Protein AF-A0A966YHD0-F1 (afdb_monomer_lite)

Secondary structure (DSSP, 8-state):
-PPPHHHHHHHHHHHHHHTT-S-EEEEEEHHHHHH-S-PPSPPBTTEEEEEE-GGGS-HHHHHHHHTTSSEEE--TTT-TTHHHHHHHHHHHH-SS---S-GGG-----HHHHHHHHHHHHHHHHHHHHHHHT------------

Radius of gyration: 28.44 Å; chains: 1; bounding box: 46×46×102 Å

Structure (mmCIF, N/CA/C/O backbone):
data_AF-A0A966YHD0-F1
#
_entry.id   AF-A0A966YHD0-F1
#
loop_
_atom_site.group_PDB
_atom_site.id
_atom_site.type_symbol
_atom_site.label_atom_id
_atom_site.label_alt_id
_atom_site.label_comp_id
_atom_site.label_asym_id
_atom_site.label_entity_id
_atom_site.label_seq_id
_atom_site.pdbx_PDB_ins_code
_atom_site.Cartn_x
_atom_site.Cartn_y
_atom_site.Cartn_z
_atom_site.occupancy
_atom_site.B_iso_or_equiv
_atom_site.auth_seq_id
_atom_site.auth_comp_id
_atom_site.auth_asym_id
_atom_site.auth_atom_id
_atom_site.pdbx_PDB_model_num
ATOM 1 N N . MET A 1 1 ? 3.576 24.692 -15.630 1.00 63.56 1 MET A N 1
ATOM 2 C CA . MET A 1 1 ? 2.118 24.599 -15.847 1.00 63.56 1 MET A CA 1
ATOM 3 C C . MET A 1 1 ? 1.491 24.384 -14.477 1.00 63.56 1 MET A C 1
ATOM 5 O O . MET A 1 1 ? 1.912 23.460 -13.797 1.00 63.56 1 MET A O 1
ATOM 9 N N . LEU A 1 2 ? 0.642 25.298 -13.998 1.00 65.62 2 LEU A N 1
ATOM 10 C CA . LEU A 1 2 ? 0.005 25.146 -12.682 1.00 65.62 2 LEU A CA 1
ATOM 11 C C . LEU A 1 2 ? -1.140 24.127 -12.794 1.00 65.62 2 LEU A C 1
ATOM 13 O O . LEU A 1 2 ? -1.842 24.158 -13.807 1.00 65.62 2 LEU A O 1
ATOM 17 N N . PRO A 1 3 ? -1.325 23.238 -11.801 1.00 71.69 3 PRO A N 1
ATOM 18 C CA . PRO A 1 3 ? -2.384 22.241 -11.843 1.00 71.69 3 PRO A CA 1
ATOM 19 C C . PRO A 1 3 ? -3.757 22.913 -11.882 1.00 71.69 3 PRO A C 1
ATOM 21 O O . PRO A 1 3 ? -3.996 23.932 -11.225 1.00 71.69 3 PRO A O 1
ATOM 24 N N . THR A 1 4 ? -4.663 22.329 -12.656 1.00 89.38 4 THR A N 1
ATOM 25 C CA . THR A 1 4 ? -6.057 22.772 -12.751 1.00 89.38 4 THR 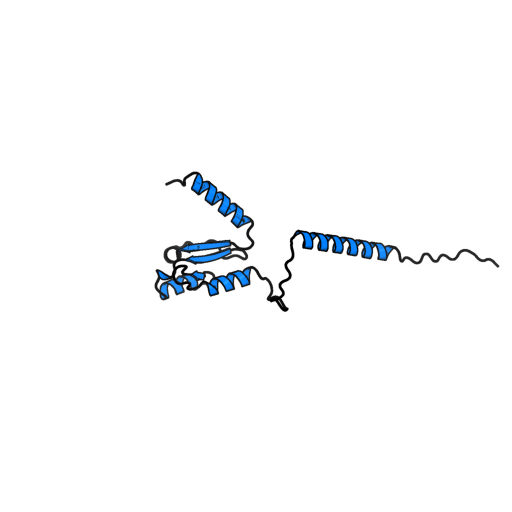A CA 1
ATOM 26 C C . THR A 1 4 ? -6.762 22.649 -11.394 1.00 89.38 4 THR A C 1
ATOM 28 O O . THR A 1 4 ? -6.341 21.902 -10.507 1.00 89.38 4 THR A O 1
ATOM 31 N N . GLY A 1 5 ? -7.885 23.355 -11.214 1.00 84.25 5 GLY A N 1
ATOM 32 C CA . GLY A 1 5 ? -8.653 23.293 -9.961 1.00 84.25 5 GLY A CA 1
ATOM 33 C C . GLY A 1 5 ? -9.094 21.871 -9.577 1.00 84.25 5 GLY A C 1
ATOM 34 O O . GLY A 1 5 ? -9.141 21.538 -8.393 1.00 84.25 5 GLY A O 1
ATOM 35 N N . VAL A 1 6 ? -9.346 21.012 -10.571 1.00 86.06 6 VAL A N 1
ATOM 36 C CA . VAL A 1 6 ? -9.713 19.601 -10.373 1.00 86.06 6 VAL A CA 1
ATOM 37 C C . VAL A 1 6 ? -8.524 18.784 -9.869 1.00 86.06 6 VAL A C 1
ATOM 39 O O . VAL A 1 6 ? -8.659 18.051 -8.888 1.00 86.06 6 VAL A O 1
ATOM 42 N N . GLU A 1 7 ? -7.350 18.943 -10.482 1.00 86.94 7 GLU A N 1
ATOM 43 C CA . GLU A 1 7 ? -6.123 18.258 -10.053 1.00 86.94 7 GLU A CA 1
ATOM 44 C C . GLU A 1 7 ? -5.745 18.649 -8.625 1.00 86.94 7 GLU A C 1
ATOM 46 O O . GLU A 1 7 ? -5.435 17.792 -7.798 1.00 86.94 7 GLU A O 1
ATOM 51 N N . LEU A 1 8 ? -5.852 19.936 -8.292 1.00 87.94 8 LEU A N 1
ATOM 52 C CA . LEU A 1 8 ? -5.520 20.435 -6.962 1.00 87.94 8 LEU A CA 1
ATOM 53 C C . LEU A 1 8 ? -6.489 19.905 -5.891 1.00 87.94 8 LEU A C 1
ATOM 55 O O . LEU A 1 8 ? -6.061 19.541 -4.792 1.00 87.94 8 LEU A O 1
ATOM 59 N N . ALA A 1 9 ? -7.784 19.798 -6.206 1.00 87.25 9 ALA A N 1
ATOM 60 C CA . ALA A 1 9 ? -8.761 19.147 -5.331 1.00 87.25 9 ALA A CA 1
ATOM 61 C C . ALA A 1 9 ? -8.471 17.644 -5.159 1.00 87.25 9 ALA A C 1
ATOM 63 O O . ALA A 1 9 ? -8.583 17.117 -4.048 1.00 87.25 9 ALA A O 1
ATOM 64 N N . GLY A 1 10 ? -8.047 16.965 -6.229 1.00 85.75 10 GLY A N 1
ATOM 65 C CA . GLY A 1 10 ? -7.595 15.573 -6.187 1.00 85.75 10 GLY A CA 1
ATOM 66 C C . GLY A 1 10 ? -6.400 15.379 -5.255 1.00 85.75 10 GLY A C 1
ATOM 67 O O . GLY A 1 10 ? -6.460 14.549 -4.348 1.00 85.75 10 GLY A O 1
ATOM 68 N N . ILE A 1 11 ? -5.368 16.214 -5.401 1.00 85.44 11 ILE A N 1
ATOM 69 C CA . ILE A 1 11 ? -4.171 16.196 -4.547 1.00 85.44 11 ILE A CA 1
ATOM 70 C C . ILE A 1 11 ? -4.546 16.412 -3.078 1.00 85.44 11 ILE A C 1
ATOM 72 O O . ILE A 1 11 ? -4.060 15.694 -2.204 1.00 85.44 11 ILE A O 1
ATOM 76 N N . LYS A 1 12 ? -5.433 17.372 -2.786 1.00 85.44 12 LYS A N 1
ATOM 77 C CA . LYS A 1 12 ? -5.892 17.633 -1.412 1.00 85.44 12 LYS A CA 1
ATOM 78 C C . LYS A 1 12 ? -6.585 16.417 -0.796 1.00 85.44 12 LYS A C 1
ATOM 80 O O . LYS A 1 12 ? -6.262 16.059 0.333 1.00 85.44 12 LYS A O 1
ATOM 85 N N . ARG A 1 13 ? -7.490 15.762 -1.533 1.00 86.12 13 ARG A N 1
ATOM 86 C CA . ARG A 1 13 ? -8.162 14.540 -1.057 1.00 86.12 13 ARG A CA 1
ATOM 87 C C . ARG A 1 13 ? -7.176 13.398 -0.831 1.00 86.12 13 ARG A C 1
ATOM 89 O O . ARG A 1 13 ? -7.244 12.758 0.211 1.00 86.12 13 ARG A O 1
ATOM 96 N N . GLY A 1 14 ? -6.237 13.193 -1.756 1.00 84.75 14 GLY A N 1
ATOM 97 C CA . GLY A 1 14 ? -5.202 12.166 -1.617 1.00 84.75 14 GLY A CA 1
ATOM 98 C C . GLY A 1 14 ? -4.340 12.375 -0.371 1.00 84.75 14 GLY A C 1
ATOM 99 O O . GLY A 1 14 ? -4.122 11.441 0.392 1.00 84.75 14 GLY A O 1
ATOM 100 N N . ARG A 1 15 ? -3.923 13.620 -0.104 1.00 85.50 15 ARG A N 1
ATOM 101 C CA . ARG A 1 15 ? -3.148 13.954 1.103 1.00 85.50 15 ARG A CA 1
ATOM 102 C C . ARG A 1 15 ? -3.938 13.752 2.394 1.00 85.50 15 ARG A C 1
ATOM 104 O O . ARG A 1 15 ? -3.379 13.244 3.358 1.00 85.50 15 ARG A O 1
ATOM 111 N N . ALA A 1 16 ? -5.213 14.137 2.416 1.00 85.94 16 ALA A N 1
ATOM 112 C CA . ALA A 1 16 ? -6.065 13.931 3.584 1.00 85.94 16 ALA A CA 1
ATOM 113 C C . ALA A 1 16 ? -6.266 12.436 3.881 1.00 85.94 16 ALA A C 1
ATOM 115 O O . ALA A 1 16 ? -6.151 12.028 5.031 1.00 85.94 16 ALA A O 1
ATOM 116 N N . ALA A 1 17 ? -6.497 11.622 2.846 1.00 87.44 17 ALA A N 1
ATOM 117 C CA . ALA A 1 17 ? -6.623 10.174 2.990 1.00 87.44 17 ALA A CA 1
ATOM 118 C C . ALA A 1 17 ? -5.319 9.531 3.486 1.00 87.44 17 ALA A C 1
ATOM 120 O O . ALA A 1 17 ? -5.353 8.723 4.407 1.00 87.44 17 ALA A O 1
ATOM 121 N N . ALA A 1 18 ? -4.169 9.941 2.941 1.00 86.81 18 ALA A N 1
ATOM 122 C CA . ALA A 1 18 ? -2.866 9.432 3.366 1.00 86.81 18 ALA A CA 1
ATOM 123 C C . ALA A 1 18 ? -2.567 9.709 4.850 1.00 86.81 18 ALA A C 1
ATOM 125 O O . ALA A 1 18 ? -1.926 8.893 5.498 1.00 86.81 18 ALA A O 1
ATOM 126 N N . GLY A 1 19 ? -3.040 10.833 5.400 1.00 83.69 19 GLY A N 1
ATOM 127 C CA . GLY A 1 19 ? -2.842 11.171 6.815 1.00 83.69 19 GLY A CA 1
ATOM 128 C C . GLY A 1 19 ? -3.674 10.343 7.800 1.00 83.69 19 GLY A C 1
ATOM 129 O O . GLY A 1 19 ? -3.380 10.365 8.990 1.00 83.69 19 GLY A O 1
ATOM 130 N N . ALA A 1 20 ? -4.702 9.639 7.325 1.00 85.94 20 ALA A N 1
ATOM 131 C CA . ALA A 1 20 ? -5.576 8.795 8.142 1.00 85.94 20 ALA A CA 1
ATOM 132 C C . ALA A 1 20 ? -5.449 7.298 7.806 1.00 85.94 20 ALA A C 1
ATOM 134 O O . ALA A 1 20 ? -6.183 6.491 8.368 1.00 85.94 20 ALA A O 1
ATOM 135 N N . ALA A 1 21 ? -4.577 6.938 6.862 1.00 90.00 21 ALA A N 1
ATOM 136 C CA . ALA A 1 21 ? -4.401 5.565 6.415 1.00 90.00 21 ALA A CA 1
ATOM 137 C C . ALA A 1 21 ? -3.477 4.786 7.359 1.00 90.00 21 ALA A C 1
ATOM 139 O O . ALA A 1 21 ? -2.473 5.319 7.830 1.00 90.00 21 ALA A O 1
ATOM 140 N N . ASP A 1 22 ? -3.773 3.502 7.553 1.00 90.00 22 ASP A N 1
ATOM 141 C CA . ASP A 1 22 ? -2.902 2.582 8.295 1.00 90.00 22 ASP A CA 1
ATOM 142 C C . ASP A 1 22 ? -1.605 2.272 7.523 1.00 90.00 22 ASP A C 1
ATOM 144 O O . ASP A 1 22 ? -0.557 2.021 8.116 1.00 90.00 22 ASP A O 1
ATOM 148 N N . LEU A 1 23 ? -1.667 2.331 6.187 1.00 92.12 23 LEU A N 1
ATOM 149 C CA . LEU A 1 23 ? -0.529 2.164 5.289 1.00 92.12 23 LEU A CA 1
ATOM 150 C C . LEU A 1 23 ? -0.705 2.994 4.012 1.00 92.12 23 LEU A C 1
ATOM 152 O O . LEU A 1 23 ? -1.754 2.969 3.367 1.00 92.12 23 LEU A O 1
ATOM 156 N N . VAL A 1 24 ? 0.359 3.685 3.611 1.00 92.50 24 VAL A N 1
ATOM 157 C CA . VAL A 1 24 ? 0.456 4.440 2.359 1.00 92.50 24 VAL A CA 1
ATOM 158 C C . VAL A 1 24 ? 1.404 3.726 1.401 1.00 92.50 24 VAL A C 1
ATOM 160 O O . VAL A 1 24 ? 2.561 3.478 1.732 1.00 92.50 24 VAL A O 1
ATOM 163 N N . LEU A 1 25 ? 0.938 3.453 0.183 1.00 93.00 25 LEU A N 1
ATOM 164 C CA . LEU A 1 25 ? 1.787 2.981 -0.912 1.00 93.00 25 LEU A CA 1
ATOM 165 C C . LEU A 1 25 ? 2.209 4.176 -1.773 1.00 93.00 25 LEU A C 1
ATOM 167 O O . LEU A 1 25 ? 1.371 4.817 -2.412 1.00 93.00 25 LEU A O 1
ATOM 171 N N . GLU A 1 26 ? 3.503 4.486 -1.788 1.00 91.44 26 GLU A N 1
ATOM 172 C CA . GLU A 1 26 ? 4.083 5.542 -2.620 1.00 91.44 26 GLU A CA 1
ATOM 173 C C . GLU A 1 26 ? 4.609 4.922 -3.918 1.00 91.44 26 GLU A C 1
ATOM 175 O O . GLU A 1 26 ? 5.648 4.264 -3.931 1.00 91.44 26 GLU A O 1
ATOM 180 N N . LEU A 1 27 ? 3.863 5.097 -5.010 1.00 92.44 27 LEU A N 1
ATOM 181 C CA . LEU A 1 27 ? 4.239 4.564 -6.316 1.00 92.44 27 LEU A CA 1
ATOM 182 C C . LEU A 1 27 ? 5.094 5.580 -7.069 1.00 92.44 27 LEU A C 1
ATOM 184 O O . LEU A 1 27 ? 4.614 6.657 -7.430 1.00 92.44 27 LEU A O 1
ATOM 188 N N . THR A 1 28 ? 6.316 5.179 -7.397 1.00 91.38 28 THR A N 1
ATOM 189 C CA . THR A 1 28 ? 7.250 5.977 -8.194 1.00 91.38 28 THR A CA 1
ATOM 190 C C . THR A 1 28 ? 7.699 5.152 -9.395 1.00 91.38 28 THR A C 1
ATOM 192 O O . THR A 1 28 ? 8.039 3.980 -9.219 1.00 91.38 28 THR A O 1
ATOM 195 N N . PRO A 1 29 ? 7.694 5.688 -10.629 1.00 93.56 29 PRO A N 1
ATOM 196 C CA . PRO A 1 29 ? 8.241 4.970 -11.774 1.00 93.56 29 PRO A CA 1
ATOM 197 C C . PRO A 1 29 ? 9.678 4.519 -11.501 1.00 93.56 29 PRO A C 1
ATOM 199 O O . PRO A 1 29 ? 10.504 5.295 -11.022 1.00 93.56 29 PRO A O 1
ATOM 202 N N . ALA A 1 30 ? 9.993 3.265 -11.812 1.00 92.62 30 ALA A N 1
ATOM 203 C CA . ALA A 1 30 ? 11.299 2.689 -11.514 1.00 92.62 30 ALA A CA 1
ATOM 204 C C . ALA A 1 30 ? 12.442 3.439 -12.231 1.00 92.62 30 ALA A C 1
ATOM 206 O O . ALA A 1 30 ? 13.522 3.615 -11.671 1.00 92.62 30 ALA A O 1
ATOM 207 N N . SER A 1 31 ? 12.179 3.971 -13.431 1.00 91.56 31 SER A N 1
ATOM 208 C CA . SER A 1 31 ? 13.091 4.860 -14.163 1.00 91.56 31 SER A CA 1
ATOM 209 C C . SER A 1 31 ? 13.469 6.117 -13.381 1.00 91.56 31 SER A C 1
ATOM 211 O O . SER A 1 31 ? 14.596 6.603 -13.483 1.00 91.56 31 SER A O 1
ATOM 213 N N . ASP A 1 32 ? 12.537 6.653 -12.599 1.00 90.00 32 ASP A N 1
ATOM 214 C CA . ASP A 1 32 ? 12.734 7.912 -11.891 1.00 90.00 32 ASP A CA 1
ATOM 215 C C . ASP A 1 32 ? 13.596 7.672 -10.648 1.00 90.00 32 ASP A C 1
ATOM 217 O O . ASP A 1 32 ? 14.448 8.494 -10.322 1.00 90.00 32 ASP A O 1
ATOM 221 N N . LEU A 1 33 ? 13.462 6.503 -10.014 1.00 86.88 33 LEU A N 1
ATOM 222 C CA . LEU A 1 33 ? 14.283 6.085 -8.870 1.00 86.88 33 LEU A CA 1
ATOM 223 C C . LEU A 1 33 ? 15.740 5.774 -9.247 1.00 86.88 33 LEU A C 1
ATOM 225 O O . LEU A 1 33 ? 16.626 5.909 -8.410 1.00 86.88 33 LEU A O 1
ATOM 229 N N . LEU A 1 34 ? 16.014 5.392 -10.498 1.00 83.94 34 LEU A N 1
ATOM 230 C CA . LEU A 1 34 ? 17.388 5.198 -10.989 1.00 83.94 34 LEU A CA 1
ATOM 231 C C . LEU A 1 34 ? 18.145 6.506 -11.174 1.00 83.94 34 LEU A C 1
ATOM 233 O O . LEU A 1 34 ? 19.343 6.580 -10.906 1.00 83.94 34 LEU A O 1
ATOM 237 N N . ASN A 1 35 ? 17.446 7.508 -11.701 1.00 75.75 35 ASN A N 1
ATOM 238 C CA . ASN A 1 35 ? 18.044 8.759 -12.159 1.00 75.75 35 ASN A CA 1
ATOM 239 C C . ASN A 1 35 ? 18.082 9.835 -11.079 1.00 75.75 35 ASN A C 1
ATOM 241 O O . ASN A 1 35 ? 18.649 10.908 -11.287 1.00 75.75 35 ASN A O 1
ATOM 245 N N . SER A 1 36 ? 17.461 9.579 -9.935 1.00 63.34 36 SER A N 1
ATOM 246 C CA . SER A 1 36 ? 17.279 10.586 -8.914 1.00 63.34 36 SER A CA 1
ATOM 247 C C . SER A 1 36 ? 18.096 10.284 -7.660 1.00 63.34 36 SER A C 1
ATOM 249 O O . SER A 1 36 ? 18.158 9.168 -7.159 1.00 63.34 36 SER A O 1
ATOM 251 N N . ALA A 1 37 ? 18.663 11.347 -7.084 1.00 51.09 37 ALA A N 1
ATOM 252 C CA . ALA A 1 37 ? 18.966 11.406 -5.654 1.00 51.09 37 ALA A CA 1
ATOM 253 C C . ALA A 1 37 ? 17.678 11.523 -4.806 1.00 51.09 37 ALA A C 1
ATOM 255 O O . ALA A 1 37 ? 17.750 11.678 -3.586 1.00 51.09 37 ALA A O 1
ATOM 256 N N . VAL A 1 38 ? 16.502 11.488 -5.454 1.00 48.84 38 VAL A N 1
ATOM 257 C CA . VAL A 1 38 ? 15.187 11.445 -4.824 1.00 48.84 38 VAL A CA 1
ATOM 258 C C . VAL A 1 38 ? 15.061 10.057 -4.225 1.00 48.84 38 VAL A C 1
ATOM 260 O O . VAL A 1 38 ? 14.532 9.118 -4.812 1.00 48.84 38 VAL A O 1
ATOM 263 N N . ARG A 1 39 ? 15.559 9.940 -2.997 1.00 53.25 39 ARG A N 1
ATOM 264 C CA . ARG A 1 39 ? 14.956 9.012 -2.058 1.00 53.25 39 ARG A CA 1
ATOM 265 C C . ARG A 1 39 ? 13.471 9.375 -2.072 1.00 53.25 39 ARG A C 1
ATOM 267 O O . ARG A 1 39 ? 13.134 10.522 -1.768 1.00 53.25 39 ARG A O 1
ATOM 274 N N . GLY A 1 40 ? 12.607 8.450 -2.496 1.00 53.00 40 GLY A N 1
ATOM 275 C CA . GLY A 1 40 ? 11.181 8.551 -2.181 1.00 53.00 40 GLY A CA 1
ATOM 276 C C . GLY A 1 40 ? 11.020 8.877 -0.694 1.00 53.00 40 GLY A C 1
ATOM 277 O O . GLY A 1 40 ? 11.981 8.730 0.075 1.00 53.00 40 GLY A O 1
ATOM 278 N N . GLY A 1 41 ? 9.854 9.374 -0.278 1.00 59.22 41 GLY A N 1
ATOM 279 C CA . GLY A 1 41 ? 9.651 9.647 1.151 1.00 59.22 41 GLY A CA 1
ATOM 280 C C . GLY A 1 41 ? 10.111 8.451 1.994 1.00 59.22 41 GLY A C 1
ATOM 281 O O . GLY A 1 41 ? 9.938 7.325 1.543 1.00 59.22 41 GLY A O 1
ATOM 282 N N . GLU A 1 42 ? 10.759 8.680 3.143 1.00 63.66 42 GLU A N 1
ATOM 283 C CA . GLU A 1 42 ? 11.382 7.590 3.910 1.00 63.66 42 GLU A CA 1
ATOM 284 C C . GLU A 1 42 ? 10.420 6.403 4.081 1.00 63.66 42 GLU A C 1
ATOM 286 O O . GLU A 1 42 ? 9.236 6.582 4.388 1.00 63.66 42 GLU A O 1
ATOM 291 N N . ASP A 1 43 ? 10.934 5.190 3.855 1.00 65.94 43 ASP A N 1
ATOM 292 C CA . ASP A 1 43 ? 10.235 3.966 4.236 1.00 65.94 43 ASP A CA 1
ATOM 293 C C . ASP A 1 43 ? 10.034 4.018 5.754 1.00 65.94 43 ASP A C 1
ATOM 295 O O . ASP A 1 43 ? 10.986 4.092 6.535 1.00 65.94 43 ASP A O 1
ATOM 299 N N . THR A 1 44 ? 8.774 4.065 6.171 1.00 77.19 44 THR A N 1
ATOM 300 C CA . THR A 1 44 ? 8.382 4.197 7.577 1.00 77.19 44 THR A CA 1
ATOM 301 C C . THR A 1 44 ? 7.368 3.124 7.917 1.00 77.19 44 THR A C 1
ATOM 303 O O . THR A 1 44 ? 6.841 2.447 7.035 1.00 77.19 44 THR A O 1
ATOM 306 N N . ALA A 1 45 ? 7.053 2.979 9.208 1.00 75.88 45 ALA A N 1
ATOM 307 C CA . ALA A 1 45 ? 6.031 2.050 9.696 1.00 75.88 45 ALA A CA 1
ATOM 308 C C . ALA A 1 45 ? 4.721 2.076 8.886 1.00 75.88 45 ALA A C 1
ATOM 310 O O . ALA A 1 45 ? 4.080 1.047 8.732 1.00 75.88 45 ALA A O 1
ATOM 311 N N . GLN A 1 46 ? 4.360 3.237 8.339 1.00 83.94 46 GLN A N 1
ATOM 312 C CA . GLN A 1 46 ? 3.090 3.485 7.658 1.00 83.94 46 GLN A CA 1
ATOM 313 C C . GLN A 1 46 ? 3.264 3.842 6.177 1.00 83.94 46 GLN A C 1
ATOM 315 O O . GLN A 1 46 ? 2.316 4.304 5.541 1.00 83.94 46 GLN A O 1
ATOM 320 N N . ARG A 1 47 ? 4.458 3.668 5.599 1.00 88.38 47 ARG A N 1
ATOM 321 C CA . ARG A 1 47 ? 4.715 3.996 4.193 1.00 88.38 47 ARG A CA 1
ATOM 322 C C . ARG A 1 47 ? 5.605 2.962 3.535 1.00 88.38 47 ARG A C 1
ATOM 324 O O . ARG A 1 47 ? 6.664 2.669 4.063 1.00 88.38 47 ARG A O 1
ATOM 331 N N . LEU A 1 48 ? 5.209 2.507 2.352 1.00 89.81 48 LEU A N 1
ATOM 332 C CA . LEU A 1 48 ? 5.979 1.586 1.526 1.00 89.81 48 LEU A CA 1
ATOM 333 C C . LEU A 1 48 ? 6.240 2.212 0.152 1.00 89.81 48 LEU A C 1
ATOM 335 O O . LEU A 1 48 ? 5.311 2.692 -0.502 1.00 89.81 48 LEU A O 1
ATOM 339 N N . ILE A 1 49 ? 7.500 2.197 -0.287 1.00 90.62 49 ILE A N 1
ATOM 340 C CA . ILE A 1 49 ? 7.907 2.724 -1.594 1.00 90.62 49 ILE A CA 1
ATOM 341 C C . ILE A 1 49 ? 7.847 1.604 -2.636 1.00 90.62 49 ILE A C 1
ATOM 343 O O . ILE A 1 49 ? 8.509 0.570 -2.509 1.00 90.62 49 ILE A O 1
ATOM 347 N N . VAL A 1 50 ? 7.082 1.829 -3.701 1.00 93.81 50 VAL A N 1
ATOM 348 C CA . VAL A 1 50 ? 6.896 0.875 -4.797 1.00 93.81 50 VAL A CA 1
ATOM 349 C C . VAL A 1 50 ? 7.476 1.453 -6.083 1.00 93.81 50 VAL A C 1
ATOM 351 O O . VAL A 1 50 ? 6.973 2.443 -6.618 1.00 93.81 50 VAL A O 1
ATOM 354 N N . ALA A 1 51 ? 8.506 0.802 -6.618 1.00 94.50 51 ALA A N 1
ATOM 355 C CA . ALA A 1 51 ? 9.044 1.105 -7.936 1.00 94.50 51 ALA A CA 1
ATOM 356 C C . ALA A 1 51 ? 8.142 0.473 -9.008 1.00 94.50 51 ALA A C 1
ATOM 358 O O . ALA A 1 51 ? 8.210 -0.730 -9.252 1.00 94.50 51 ALA A O 1
ATOM 359 N N . THR A 1 52 ? 7.264 1.259 -9.630 1.00 96.06 52 THR A N 1
ATOM 360 C CA . THR A 1 52 ? 6.312 0.767 -10.642 1.00 96.06 52 THR A CA 1
ATOM 361 C C . THR A 1 52 ? 6.907 0.778 -12.053 1.00 96.06 52 THR A C 1
ATOM 363 O O . THR A 1 52 ? 7.833 1.537 -12.336 1.00 96.06 52 THR A O 1
ATOM 366 N N . LYS A 1 53 ? 6.339 -0.021 -12.967 1.00 96.38 53 LYS A N 1
ATOM 367 C CA . LYS A 1 53 ? 6.804 -0.194 -14.360 1.00 96.38 53 LYS A CA 1
ATOM 368 C C . LYS A 1 53 ? 8.235 -0.741 -14.454 1.00 96.38 53 LYS A C 1
ATOM 370 O O . LYS A 1 53 ? 9.012 -0.329 -15.314 1.00 96.38 53 LYS A O 1
ATOM 375 N N . ALA A 1 54 ? 8.596 -1.658 -13.557 1.00 95.75 54 ALA A N 1
ATOM 376 C CA . ALA A 1 54 ? 9.924 -2.270 -13.530 1.00 95.75 54 ALA A CA 1
ATOM 377 C C . ALA A 1 54 ? 10.254 -3.074 -14.804 1.00 95.75 54 ALA A C 1
ATOM 379 O O . ALA A 1 54 ? 11.423 -3.269 -15.109 1.00 95.75 54 ALA A O 1
ATOM 380 N N . ASP A 1 55 ? 9.244 -3.484 -15.577 1.00 96.12 55 ASP A N 1
ATOM 381 C CA . ASP A 1 55 ? 9.404 -4.160 -16.872 1.00 96.12 55 ASP A CA 1
ATOM 382 C C . ASP A 1 55 ? 10.132 -3.320 -17.93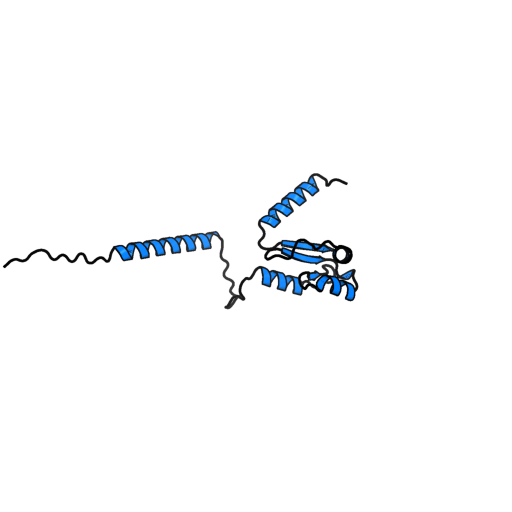4 1.00 96.12 55 ASP A C 1
ATOM 384 O O . ASP A 1 55 ? 10.642 -3.871 -18.906 1.00 96.12 55 ASP A O 1
ATOM 388 N N . LEU A 1 56 ? 10.221 -2.001 -17.743 1.00 95.62 56 LEU A N 1
ATOM 389 C CA . LEU A 1 56 ? 10.944 -1.102 -18.646 1.00 95.62 56 LEU A CA 1
ATOM 390 C C . LEU A 1 56 ? 12.459 -1.062 -18.390 1.00 95.62 56 LEU A C 1
ATOM 392 O O . LEU A 1 56 ? 13.176 -0.380 -19.120 1.00 95.62 56 LEU A O 1
ATOM 396 N N . LEU A 1 57 ? 12.942 -1.746 -17.351 1.00 94.75 57 LEU A N 1
ATOM 397 C CA . LEU A 1 57 ? 14.331 -1.706 -16.908 1.00 94.75 57 LEU A CA 1
ATOM 398 C C . LEU A 1 57 ? 15.021 -3.054 -17.055 1.00 94.75 57 LEU A C 1
ATOM 400 O O . LEU A 1 57 ? 14.398 -4.116 -17.019 1.00 94.75 57 LEU A O 1
ATOM 404 N N . GLN A 1 58 ? 16.345 -3.008 -17.151 1.00 94.94 58 GLN A N 1
ATOM 405 C CA . GLN A 1 58 ? 17.170 -4.204 -17.130 1.00 94.94 58 GLN A CA 1
ATOM 406 C C . GLN A 1 58 ? 17.281 -4.769 -15.702 1.00 94.94 58 GLN A C 1
ATOM 408 O O . GLN A 1 58 ? 17.299 -4.007 -14.730 1.00 94.94 58 GLN A O 1
ATOM 413 N N . PRO A 1 59 ? 17.463 -6.093 -15.533 1.00 92.31 59 PRO A N 1
ATOM 414 C CA . PRO A 1 59 ? 17.564 -6.718 -14.210 1.00 92.31 59 PRO A CA 1
ATOM 415 C C . PRO A 1 59 ? 18.637 -6.104 -13.297 1.00 92.31 59 PRO A C 1
ATOM 417 O O . PRO A 1 59 ? 18.417 -5.937 -12.099 1.00 92.31 59 PRO A O 1
ATOM 420 N N . GLY A 1 60 ? 19.787 -5.714 -13.859 1.00 91.75 60 GLY A N 1
ATOM 421 C CA . GLY A 1 60 ? 20.857 -5.057 -13.103 1.00 91.75 60 GLY A CA 1
ATOM 422 C C . GLY A 1 60 ? 20.488 -3.654 -12.611 1.00 91.75 60 GLY A C 1
ATOM 423 O O . GLY A 1 60 ? 20.988 -3.208 -11.583 1.00 91.75 60 GLY A O 1
ATOM 424 N N . GLU A 1 61 ? 19.592 -2.961 -13.311 1.00 93.06 61 GLU A N 1
ATOM 425 C CA . GLU A 1 61 ? 19.082 -1.654 -12.897 1.00 93.06 61 GLU A CA 1
ATOM 426 C C . GLU A 1 61 ? 18.048 -1.809 -11.781 1.00 93.06 61 GLU A C 1
ATOM 428 O O . GLU A 1 61 ? 18.129 -1.111 -10.772 1.00 93.06 61 GLU A O 1
ATOM 433 N N . ILE A 1 62 ? 17.151 -2.792 -11.902 1.00 91.94 62 ILE A N 1
ATOM 434 C CA . ILE A 1 62 ? 16.200 -3.149 -10.840 1.00 91.94 62 ILE A CA 1
ATOM 435 C C . ILE A 1 62 ? 16.957 -3.475 -9.548 1.00 91.94 62 ILE A C 1
ATOM 437 O O . ILE A 1 62 ? 16.666 -2.889 -8.506 1.00 91.94 62 ILE A O 1
ATOM 441 N N . ALA A 1 63 ? 17.989 -4.321 -9.632 1.00 90.94 63 ALA A N 1
ATOM 442 C CA . ALA A 1 63 ? 18.812 -4.693 -8.483 1.00 90.94 63 ALA A CA 1
ATOM 443 C C . ALA A 1 63 ? 19.461 -3.482 -7.793 1.00 90.94 63 ALA A C 1
ATOM 445 O O . ALA A 1 63 ? 19.593 -3.470 -6.572 1.00 90.94 63 ALA A O 1
ATOM 446 N N . ARG A 1 64 ? 19.840 -2.441 -8.548 1.00 88.88 64 ARG A N 1
ATOM 447 C CA . ARG A 1 64 ? 20.400 -1.205 -7.978 1.00 88.88 64 ARG A CA 1
ATOM 448 C C . ARG A 1 64 ? 19.365 -0.407 -7.190 1.00 88.88 64 ARG A C 1
ATOM 450 O O . ARG A 1 64 ? 19.711 0.119 -6.138 1.00 88.88 64 ARG A O 1
ATOM 457 N N . ILE A 1 65 ? 18.124 -0.324 -7.674 1.00 88.56 65 ILE A N 1
ATOM 458 C CA . ILE A 1 65 ? 17.032 0.367 -6.968 1.00 88.56 65 ILE A CA 1
ATOM 459 C C . ILE A 1 65 ? 16.685 -0.383 -5.677 1.00 88.56 65 ILE A C 1
ATOM 461 O O . ILE A 1 65 ? 16.516 0.225 -4.622 1.00 88.56 65 ILE A O 1
ATOM 465 N N . THR A 1 66 ? 16.590 -1.711 -5.747 1.00 88.06 66 THR A N 1
ATOM 466 C CA . THR A 1 66 ? 16.120 -2.543 -4.631 1.00 88.06 66 THR A CA 1
ATOM 467 C C . THR A 1 66 ? 17.230 -2.958 -3.664 1.00 88.06 66 THR A C 1
ATOM 469 O O . THR A 1 66 ? 16.938 -3.602 -2.660 1.00 88.06 66 THR A O 1
ATOM 472 N N . ALA A 1 67 ? 18.494 -2.596 -3.918 1.00 83.81 67 ALA A N 1
ATOM 473 C CA . ALA A 1 67 ? 19.653 -3.013 -3.118 1.00 83.81 67 ALA A CA 1
ATOM 474 C C . ALA A 1 67 ? 19.5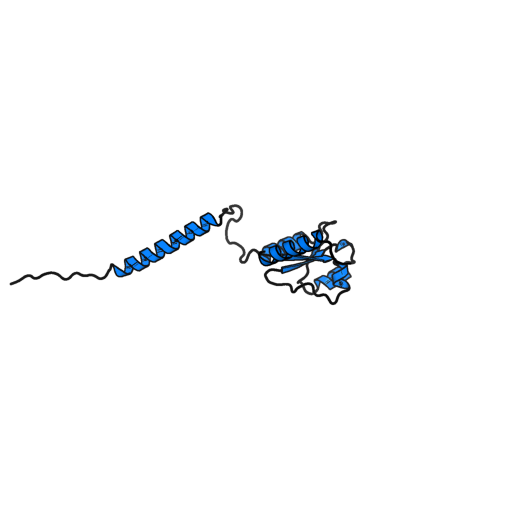37 -2.665 -1.624 1.00 83.81 67 ALA A C 1
ATOM 476 O O . ALA A 1 67 ? 20.093 -3.363 -0.782 1.00 83.81 67 ALA A O 1
ATOM 477 N N . GLY A 1 68 ? 18.811 -1.595 -1.291 1.00 77.06 68 GLY A N 1
ATOM 478 C CA . GLY A 1 68 ? 18.559 -1.194 0.093 1.00 77.06 68 GLY A CA 1
ATOM 479 C C . GLY A 1 68 ? 17.470 -2.001 0.806 1.00 77.06 68 GLY A C 1
ATOM 480 O O . GLY A 1 68 ? 17.242 -1.756 1.979 1.00 77.06 68 GLY A O 1
ATOM 481 N N . GLY A 1 69 ? 16.755 -2.905 0.128 1.00 78.50 69 GLY A N 1
ATOM 482 C CA . GLY A 1 69 ? 15.679 -3.724 0.709 1.00 78.50 69 GLY A CA 1
ATOM 483 C C . GLY A 1 69 ? 14.365 -2.987 1.015 1.00 78.50 69 GLY A C 1
ATOM 484 O O . GLY A 1 69 ? 13.350 -3.631 1.242 1.00 78.50 69 GLY A O 1
ATOM 485 N N . HIS A 1 70 ? 14.362 -1.654 0.971 1.00 80.94 70 HIS A N 1
ATOM 486 C CA . HIS A 1 70 ? 13.211 -0.800 1.304 1.00 80.94 70 HIS A CA 1
ATOM 487 C C . HIS A 1 70 ? 12.267 -0.505 0.129 1.00 80.94 70 HIS A C 1
ATOM 489 O O . HIS A 1 70 ? 11.209 0.094 0.310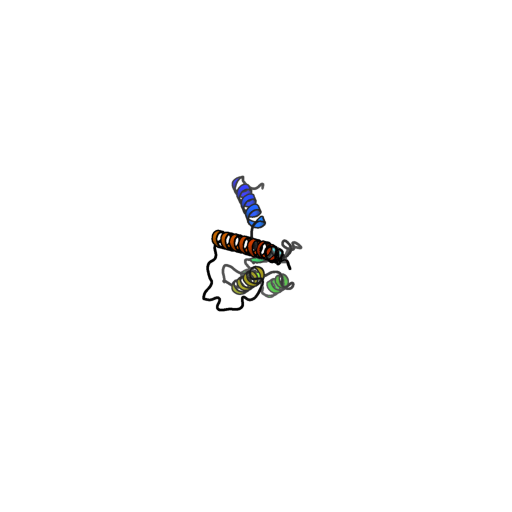 1.00 80.94 70 HIS A O 1
ATOM 495 N N . ILE A 1 71 ? 12.662 -0.865 -1.096 1.00 90.19 71 ILE A N 1
ATOM 496 C CA . ILE A 1 71 ? 11.907 -0.562 -2.316 1.00 90.19 71 ILE A CA 1
ATOM 497 C C . ILE A 1 71 ? 11.496 -1.864 -2.982 1.00 90.19 71 ILE A C 1
ATOM 499 O O . ILE A 1 71 ? 12.338 -2.719 -3.261 1.00 90.19 71 ILE A O 1
ATOM 503 N N . ILE A 1 72 ? 10.207 -1.976 -3.296 1.00 93.25 72 ILE A N 1
ATOM 504 C CA . ILE A 1 72 ? 9.651 -3.138 -3.989 1.00 93.25 72 ILE A CA 1
ATOM 505 C C . ILE A 1 72 ? 9.427 -2.784 -5.452 1.00 93.25 72 ILE A C 1
ATOM 507 O O . ILE A 1 72 ? 8.643 -1.890 -5.774 1.00 93.25 72 ILE A O 1
ATOM 511 N N . ALA A 1 73 ? 10.122 -3.482 -6.345 1.00 95.38 73 ALA A N 1
ATOM 512 C CA . ALA A 1 73 ? 9.940 -3.332 -7.781 1.00 95.38 73 ALA A CA 1
ATOM 513 C C . ALA A 1 73 ? 8.738 -4.145 -8.262 1.00 95.38 73 ALA A C 1
ATOM 515 O O . ALA A 1 73 ? 8.637 -5.337 -7.983 1.00 95.38 73 ALA A O 1
ATOM 516 N N . THR A 1 74 ? 7.837 -3.497 -8.999 1.00 97.56 74 THR A N 1
ATOM 517 C CA . THR A 1 74 ? 6.620 -4.115 -9.527 1.00 97.56 74 THR A CA 1
ATOM 518 C C . THR A 1 74 ? 6.365 -3.729 -10.978 1.00 97.56 74 THR A C 1
ATOM 520 O O . THR A 1 74 ? 6.738 -2.649 -11.452 1.00 97.56 74 THR A O 1
ATOM 523 N N . SER A 1 75 ? 5.666 -4.604 -11.690 1.00 97.31 75 SER A N 1
ATOM 524 C CA . SER A 1 75 ? 5.122 -4.330 -13.014 1.00 97.31 75 SER A CA 1
ATOM 525 C C . SER A 1 75 ? 3.650 -4.711 -13.035 1.00 97.31 75 SER A C 1
ATOM 527 O O . SER A 1 75 ? 3.299 -5.885 -12.983 1.00 97.31 75 SER A O 1
ATOM 529 N N . ALA A 1 76 ? 2.777 -3.711 -13.151 1.00 94.88 76 ALA A N 1
ATOM 530 C CA . ALA A 1 76 ? 1.343 -3.948 -13.301 1.00 94.88 76 ALA A CA 1
ATOM 531 C C . ALA A 1 76 ? 0.999 -4.639 -14.634 1.00 94.88 76 ALA A C 1
ATOM 533 O O . ALA A 1 76 ? -0.041 -5.278 -14.737 1.00 94.88 76 ALA A O 1
ATOM 534 N N . LEU A 1 77 ? 1.867 -4.514 -15.648 1.00 96.50 77 LEU A N 1
ATOM 535 C CA . LEU A 1 77 ? 1.676 -5.140 -16.956 1.00 96.50 77 LEU A CA 1
ATOM 536 C C . LEU A 1 77 ? 1.946 -6.647 -16.912 1.00 96.50 77 LEU A C 1
ATOM 538 O O . LEU A 1 77 ? 1.202 -7.422 -17.503 1.00 96.50 77 LEU A O 1
ATOM 542 N N . THR A 1 78 ? 3.018 -7.055 -16.232 1.00 96.69 78 THR A N 1
ATOM 543 C CA . THR A 1 78 ? 3.455 -8.462 -16.197 1.00 96.69 78 THR A CA 1
ATOM 544 C C . THR A 1 78 ? 3.028 -9.198 -14.929 1.00 96.69 78 THR A C 1
ATOM 546 O O . THR A 1 78 ? 3.123 -10.419 -14.875 1.00 96.69 78 THR A O 1
ATOM 549 N N . GLY A 1 79 ? 2.586 -8.472 -13.898 1.00 95.88 79 GLY A N 1
ATOM 550 C CA . GLY A 1 79 ? 2.320 -9.013 -12.564 1.00 95.88 79 GLY A CA 1
ATOM 551 C C . GLY A 1 79 ? 3.583 -9.251 -11.727 1.00 95.88 79 GLY A C 1
ATOM 552 O O . GLY A 1 79 ? 3.481 -9.675 -10.578 1.00 95.88 79 GLY A O 1
ATOM 553 N N . ALA A 1 80 ? 4.777 -8.965 -12.258 1.00 95.94 80 ALA A N 1
ATOM 554 C CA . ALA A 1 80 ? 6.022 -9.170 -11.526 1.00 95.94 80 ALA A CA 1
ATOM 555 C C . ALA A 1 80 ? 6.064 -8.325 -10.241 1.00 95.94 80 ALA A C 1
ATOM 557 O O . ALA A 1 80 ? 5.722 -7.139 -10.256 1.00 95.94 80 ALA A O 1
ATOM 558 N N . GLY A 1 81 ? 6.502 -8.940 -9.138 1.00 94.31 81 GLY A N 1
ATOM 559 C CA . GLY A 1 81 ? 6.690 -8.290 -7.836 1.00 94.31 81 GLY A CA 1
ATOM 560 C C . GLY A 1 81 ? 5.415 -8.049 -7.021 1.00 94.31 81 GLY A C 1
ATOM 561 O O . GLY A 1 81 ? 5.509 -7.530 -5.910 1.00 94.31 81 GLY A O 1
ATOM 562 N N . ILE A 1 82 ? 4.234 -8.422 -7.529 1.00 95.69 82 ILE A N 1
ATOM 563 C CA . ILE A 1 82 ? 2.962 -8.232 -6.813 1.00 95.69 82 ILE A CA 1
ATOM 564 C C . ILE A 1 82 ? 2.879 -9.111 -5.559 1.00 95.69 82 ILE A C 1
ATOM 566 O O . ILE A 1 82 ? 2.473 -8.608 -4.515 1.00 95.69 82 ILE A O 1
ATOM 570 N N . ASP A 1 83 ? 3.336 -10.363 -5.614 1.00 95.44 83 ASP A N 1
ATOM 571 C CA . ASP A 1 83 ? 3.357 -11.246 -4.436 1.00 95.44 83 ASP A CA 1
ATOM 572 C C . ASP A 1 83 ? 4.282 -10.695 -3.342 1.00 95.44 83 ASP A C 1
ATOM 574 O O . ASP A 1 83 ? 3.900 -10.598 -2.178 1.00 95.44 83 ASP A O 1
ATOM 578 N N . SER A 1 84 ? 5.470 -10.215 -3.724 1.00 93.19 84 SER A N 1
ATOM 579 C CA . SER A 1 84 ? 6.402 -9.566 -2.795 1.00 93.19 84 SER A CA 1
ATOM 580 C C . SER A 1 84 ? 5.826 -8.280 -2.194 1.00 93.19 84 SER A C 1
ATOM 582 O O . SER A 1 84 ? 6.044 -7.994 -1.017 1.00 93.19 84 SER A O 1
ATOM 584 N N . LEU A 1 85 ? 5.066 -7.506 -2.978 1.00 94.88 85 LEU A N 1
ATOM 585 C CA . LEU A 1 85 ? 4.345 -6.338 -2.475 1.00 94.88 85 LEU A CA 1
ATOM 586 C C . LEU A 1 85 ? 3.256 -6.743 -1.471 1.00 94.88 85 LEU A C 1
ATOM 588 O O . LEU A 1 85 ? 3.139 -6.109 -0.423 1.00 94.88 85 LEU A O 1
ATOM 592 N N . ALA A 1 86 ? 2.486 -7.792 -1.763 1.00 93.38 86 ALA A N 1
ATOM 593 C CA . ALA A 1 86 ? 1.447 -8.298 -0.871 1.00 93.38 86 ALA A CA 1
ATOM 594 C C . ALA A 1 86 ? 2.035 -8.772 0.466 1.00 93.38 86 ALA A C 1
ATOM 596 O O . ALA A 1 86 ? 1.552 -8.362 1.522 1.00 93.38 86 ALA A O 1
ATOM 597 N N . GLU A 1 87 ? 3.122 -9.548 0.435 1.00 91.06 87 GLU A N 1
ATOM 598 C CA . GLU A 1 87 ? 3.833 -9.958 1.649 1.00 91.06 87 GLU A CA 1
ATOM 599 C C . GLU A 1 87 ? 4.285 -8.758 2.483 1.00 91.06 87 GLU A C 1
ATOM 601 O O . GLU A 1 87 ? 4.115 -8.743 3.702 1.00 91.06 87 GLU A O 1
ATOM 606 N N . ALA A 1 88 ? 4.851 -7.735 1.845 1.00 90.19 88 ALA A N 1
ATOM 607 C CA . ALA A 1 88 ? 5.325 -6.560 2.560 1.00 90.19 88 ALA A CA 1
ATOM 608 C C . ALA A 1 88 ? 4.181 -5.733 3.166 1.00 90.19 88 ALA A C 1
ATOM 610 O O . ALA A 1 88 ? 4.326 -5.221 4.276 1.00 90.19 88 ALA A O 1
ATOM 611 N N . ILE A 1 89 ? 3.034 -5.646 2.482 1.00 91.62 89 ILE A N 1
ATOM 612 C CA . ILE A 1 89 ? 1.810 -5.040 3.026 1.00 91.62 89 ILE A CA 1
ATOM 613 C C . ILE A 1 89 ? 1.350 -5.803 4.271 1.00 91.62 89 ILE A C 1
ATOM 615 O O . ILE A 1 89 ? 1.108 -5.184 5.309 1.00 91.62 89 ILE A O 1
ATOM 619 N N . ILE A 1 90 ? 1.275 -7.135 4.192 1.00 89.69 90 ILE A N 1
ATOM 620 C CA . ILE A 1 90 ? 0.848 -7.989 5.309 1.00 89.69 90 ILE A CA 1
ATOM 621 C C . ILE A 1 90 ? 1.779 -7.796 6.506 1.00 89.69 90 ILE A C 1
ATOM 623 O O . ILE A 1 90 ? 1.304 -7.471 7.591 1.00 89.69 90 ILE A O 1
ATOM 627 N N . ARG A 1 91 ? 3.100 -7.887 6.304 1.00 86.62 91 ARG A N 1
ATOM 628 C CA . ARG A 1 91 ? 4.100 -7.683 7.370 1.00 86.62 91 ARG A CA 1
ATOM 629 C C . ARG A 1 91 ? 4.005 -6.308 8.035 1.00 86.62 91 ARG A C 1
ATOM 631 O O . ARG A 1 91 ? 4.452 -6.150 9.166 1.00 86.62 91 ARG A O 1
ATOM 638 N N . ARG A 1 92 ? 3.480 -5.295 7.336 1.00 86.56 92 ARG A N 1
ATOM 639 C CA . ARG A 1 92 ? 3.305 -3.945 7.889 1.00 86.56 92 ARG A CA 1
ATOM 640 C C . ARG A 1 92 ? 2.024 -3.802 8.702 1.00 86.56 92 ARG A C 1
ATOM 642 O O . ARG A 1 92 ? 2.030 -3.116 9.717 1.00 86.56 92 ARG A O 1
ATOM 649 N N . LEU A 1 93 ? 0.937 -4.403 8.223 1.00 87.31 93 LEU A N 1
ATOM 650 C CA . LEU A 1 93 ? -0.400 -4.252 8.799 1.00 87.31 93 LEU A CA 1
ATOM 651 C C . LEU A 1 93 ? -0.702 -5.270 9.899 1.00 87.31 93 LEU A C 1
ATOM 653 O O . LEU A 1 93 ? -1.579 -5.027 10.726 1.00 87.31 93 LEU A O 1
ATOM 657 N N . VAL A 1 94 ? -0.001 -6.402 9.905 1.00 83.38 94 VAL A N 1
ATOM 658 C CA . VAL A 1 94 ? -0.231 -7.510 10.830 1.00 83.38 94 VAL A CA 1
ATOM 659 C C . VAL A 1 94 ? 0.943 -7.565 11.819 1.00 83.38 94 VAL A C 1
ATOM 661 O O . VAL A 1 94 ? 2.014 -8.048 11.459 1.00 83.38 94 VAL A O 1
ATOM 664 N N . PRO A 1 95 ? 0.786 -7.013 13.040 1.00 63.00 95 PRO A N 1
ATOM 665 C CA . PRO A 1 95 ? 1.891 -6.831 13.985 1.00 63.00 95 PRO A CA 1
ATOM 666 C C . PRO A 1 95 ? 2.429 -8.130 14.608 1.00 63.00 95 PRO A C 1
ATOM 668 O O . PRO A 1 95 ? 3.573 -8.142 15.050 1.00 63.00 95 PRO A O 1
ATOM 671 N N . GLU A 1 96 ? 1.648 -9.211 14.624 1.00 67.44 96 GLU A N 1
ATOM 672 C CA . GLU A 1 96 ? 2.060 -10.543 15.086 1.00 67.44 96 GLU A CA 1
ATOM 673 C C . GLU A 1 96 ? 1.470 -11.591 14.139 1.00 67.44 96 GLU A C 1
ATOM 675 O O . GLU A 1 96 ? 0.325 -11.441 13.704 1.00 67.44 96 GLU A O 1
ATOM 680 N N . GLU A 1 97 ? 2.231 -12.642 13.808 1.00 60.72 97 GLU A N 1
ATOM 681 C CA . GLU A 1 97 ? 1.654 -13.818 13.150 1.00 60.72 97 GLU A CA 1
ATOM 682 C C . GLU A 1 97 ? 0.524 -14.323 14.043 1.00 60.72 97 GLU A C 1
ATOM 684 O O . GLU A 1 97 ? 0.747 -14.724 15.183 1.00 60.72 97 GLU A O 1
ATOM 689 N N . ALA A 1 98 ? -0.709 -14.199 13.563 1.00 59.94 98 ALA A N 1
ATOM 690 C CA . ALA A 1 98 ? -1.856 -14.490 14.393 1.00 59.94 98 ALA A CA 1
ATOM 691 C C . ALA A 1 98 ? -1.882 -15.994 14.701 1.00 59.94 98 ALA A C 1
ATOM 693 O O . ALA A 1 98 ? -2.044 -16.823 13.807 1.00 59.94 98 ALA A O 1
ATOM 694 N N . GLU A 1 99 ? -1.704 -16.342 15.975 1.00 60.56 99 GLU A N 1
ATOM 695 C CA . GLU A 1 99 ? -1.826 -17.717 16.449 1.00 60.56 99 GLU A CA 1
ATOM 696 C C . GLU A 1 99 ? -3.300 -18.151 16.390 1.00 60.56 99 GLU A C 1
ATOM 698 O O . GLU A 1 99 ? -4.163 -17.564 17.047 1.00 60.56 99 GLU A O 1
ATOM 703 N N . GLY A 1 100 ? -3.602 -19.191 15.606 1.00 64.50 100 GLY A N 1
ATOM 704 C CA . GLY A 1 100 ? -4.935 -19.796 15.530 1.00 64.50 100 GLY A CA 1
ATOM 705 C C . GLY A 1 100 ? -5.420 -20.076 14.108 1.00 64.50 100 GLY A C 1
ATOM 706 O O . GLY A 1 100 ? -4.713 -19.864 13.128 1.00 64.50 100 GLY A O 1
ATOM 707 N N . ASP A 1 101 ? -6.650 -20.581 14.008 1.00 61.66 101 ASP A N 1
ATOM 708 C CA . ASP A 1 101 ? -7.298 -20.930 12.741 1.00 61.66 101 ASP A CA 1
ATOM 709 C C . ASP A 1 101 ? -7.841 -19.656 12.064 1.00 61.66 101 ASP A C 1
ATOM 711 O O . ASP A 1 101 ? -8.990 -19.251 12.266 1.00 61.66 101 ASP A O 1
ATOM 715 N N . LEU A 1 102 ? -6.975 -18.953 11.324 1.00 64.06 102 LEU A N 1
ATOM 716 C CA . LEU A 1 102 ? -7.301 -17.680 10.658 1.00 64.06 102 LEU A CA 1
ATOM 717 C C . LEU A 1 102 ? -8.388 -17.816 9.587 1.00 64.06 102 LEU A C 1
ATOM 719 O O . LEU A 1 102 ? -9.051 -16.830 9.252 1.00 64.06 102 LEU A O 1
ATOM 723 N N . ASP A 1 103 ? -8.630 -19.039 9.124 1.00 64.38 103 ASP A N 1
ATOM 724 C CA . ASP A 1 103 ? -9.684 -19.394 8.175 1.00 64.38 103 ASP A CA 1
ATOM 725 C C . ASP A 1 103 ? -11.093 -19.139 8.751 1.00 64.38 103 ASP A C 1
ATOM 727 O O . ASP A 1 103 ? -12.078 -19.068 8.014 1.00 64.38 103 ASP A O 1
ATOM 731 N N . GLN A 1 104 ? -11.193 -18.936 10.070 1.00 64.62 104 GLN A N 1
ATOM 732 C CA . GLN A 1 104 ? -12.427 -18.617 10.795 1.00 64.62 104 GLN A CA 1
ATOM 733 C C . GLN A 1 104 ? -12.580 -17.126 11.123 1.00 64.62 104 GLN A C 1
ATOM 735 O O . GLN A 1 104 ? -13.407 -16.788 11.974 1.00 64.62 104 GLN A O 1
ATOM 740 N N . GLY A 1 105 ? -11.781 -16.246 10.501 1.00 63.31 105 GLY A N 1
ATOM 741 C CA . GLY A 1 105 ? -11.703 -14.813 10.803 1.00 63.31 105 GLY A CA 1
ATOM 742 C C . GLY A 1 105 ? -13.029 -14.216 11.281 1.00 63.31 105 GLY A C 1
ATOM 743 O O . GLY A 1 105 ? -13.994 -14.124 10.524 1.00 63.31 105 GLY A O 1
ATOM 744 N N . VAL A 1 106 ? -13.094 -13.840 12.563 1.00 73.25 106 VAL A N 1
ATOM 745 C CA . VAL A 1 106 ? -14.335 -13.357 13.178 1.00 73.25 106 VAL A CA 1
ATOM 746 C C . VAL A 1 106 ? -14.489 -11.876 12.837 1.00 73.25 106 VAL A C 1
ATOM 748 O O . VAL A 1 106 ? -13.710 -11.059 13.335 1.00 73.25 106 VAL A O 1
ATOM 751 N N . PRO A 1 107 ? -15.472 -11.478 12.011 1.00 76.38 107 PRO A N 1
ATOM 752 C CA . PRO A 1 107 ? -15.646 -10.078 11.668 1.00 76.38 107 PRO A CA 1
ATOM 753 C C . PRO A 1 107 ? -16.114 -9.307 12.905 1.00 76.38 107 PRO A C 1
ATOM 755 O O . PRO A 1 107 ? -17.206 -9.539 13.429 1.00 76.38 107 PRO A O 1
ATOM 758 N N . VAL A 1 108 ? -15.292 -8.363 13.360 1.00 81.62 108 VAL A N 1
ATOM 759 C CA . VAL A 1 108 ? -15.625 -7.461 14.465 1.00 81.62 108 VAL A CA 1
ATOM 760 C C . VAL A 1 108 ? -15.766 -6.046 13.928 1.00 81.62 108 VAL A C 1
ATOM 762 O O . VAL A 1 108 ? -14.883 -5.505 13.269 1.00 81.62 108 VAL A O 1
ATOM 765 N N . THR A 1 109 ? -16.896 -5.424 14.232 1.00 88.12 109 THR A N 1
ATOM 766 C CA . THR A 1 109 ? -17.156 -4.019 13.913 1.00 88.12 109 THR A CA 1
ATOM 767 C C . THR A 1 109 ? -16.700 -3.110 15.051 1.00 88.12 109 THR A C 1
ATOM 769 O O . THR A 1 109 ? -16.693 -3.495 16.224 1.00 88.12 109 THR A O 1
ATOM 772 N N . SER A 1 110 ? -16.417 -1.849 14.729 1.00 85.88 110 SER A N 1
ATOM 773 C CA . SER A 1 110 ? -16.100 -0.816 15.724 1.00 85.88 110 SER A CA 1
ATOM 774 C C . SER A 1 110 ? -17.180 -0.694 16.807 1.00 85.88 110 SER A C 1
ATOM 776 O O . SER A 1 110 ? -16.864 -0.578 17.989 1.00 85.88 110 SER A O 1
ATOM 778 N N . GLY A 1 111 ? -18.458 -0.803 16.432 1.00 87.31 111 GLY A N 1
ATOM 779 C CA . GLY A 1 111 ? -19.574 -0.762 17.377 1.00 87.31 111 GLY A CA 1
ATOM 780 C C . GLY A 1 111 ? -19.604 -1.947 18.350 1.00 87.31 111 GLY A C 1
ATOM 781 O O . GLY A 1 111 ? -19.944 -1.767 19.520 1.00 87.31 111 GLY A O 1
ATOM 782 N N . GLN A 1 112 ? -19.235 -3.153 17.905 1.00 91.56 112 GLN A N 1
ATOM 783 C CA . GLN A 1 112 ? -19.108 -4.316 18.794 1.00 91.56 112 GLN A CA 1
ATOM 784 C C . GLN A 1 112 ? -17.931 -4.143 19.755 1.00 91.56 112 GLN A C 1
ATOM 786 O O . GLN A 1 112 ? -18.097 -4.346 20.959 1.00 91.56 112 GLN A O 1
ATOM 791 N N . LEU A 1 113 ? -16.781 -3.693 19.245 1.00 89.38 113 LEU A N 1
ATOM 792 C CA . LEU A 1 113 ? -15.593 -3.446 20.059 1.00 89.38 113 LEU A CA 1
ATOM 793 C C . LEU A 1 113 ? -15.871 -2.418 21.166 1.00 89.38 113 LEU A C 1
ATOM 795 O O . LEU A 1 113 ? -15.558 -2.663 22.330 1.00 89.38 113 LEU A O 1
ATOM 799 N N . GLN A 1 114 ? -16.540 -1.311 20.832 1.00 92.44 114 GLN A N 1
ATOM 800 C CA . GLN A 1 114 ? -16.926 -0.283 21.802 1.00 92.44 114 GLN A CA 1
ATOM 801 C C . GLN A 1 114 ? -17.816 -0.839 22.919 1.00 92.44 114 GLN A C 1
ATOM 803 O O . GLN A 1 114 ? -17.600 -0.536 24.092 1.00 92.44 114 GLN A O 1
ATOM 808 N N . ARG A 1 115 ? -18.802 -1.684 22.587 1.00 92.44 115 ARG A N 1
ATOM 809 C CA . ARG A 1 115 ? -19.674 -2.305 23.600 1.00 92.44 115 ARG A CA 1
ATOM 810 C C . ARG A 1 115 ? -18.895 -3.247 24.511 1.00 92.44 115 ARG A C 1
ATOM 812 O O . ARG A 1 115 ? -19.093 -3.211 25.722 1.00 92.44 115 ARG A O 1
ATOM 819 N N . ILE A 1 116 ? -17.995 -4.055 23.953 1.00 92.69 116 ILE A N 1
ATOM 820 C CA . ILE A 1 116 ? -17.136 -4.953 24.738 1.00 92.69 116 ILE A CA 1
ATOM 821 C C . ILE A 1 116 ? -16.250 -4.142 25.694 1.00 92.69 116 ILE A C 1
ATOM 823 O O . ILE A 1 116 ? -16.164 -4.473 26.877 1.00 92.69 116 ILE A O 1
ATOM 827 N N . GLN A 1 117 ? -15.660 -3.039 25.226 1.00 93.12 117 GLN A N 1
ATOM 828 C CA . GLN A 1 117 ? -14.859 -2.138 26.062 1.00 93.12 117 GLN A CA 1
ATOM 829 C C . GLN A 1 117 ? -15.684 -1.510 27.197 1.00 93.12 117 GLN A C 1
ATOM 831 O O . GLN A 1 117 ? -15.234 -1.484 28.343 1.00 93.12 117 GLN A O 1
ATOM 836 N N . GLN A 1 118 ? -16.914 -1.066 26.916 1.00 93.62 118 GLN A N 1
ATOM 837 C CA . GLN A 1 118 ? -17.831 -0.547 27.940 1.00 93.62 118 GLN A CA 1
ATOM 838 C C . GLN A 1 118 ? -18.186 -1.610 28.990 1.00 93.62 118 GLN A C 1
ATOM 840 O O . GLN A 1 118 ? -18.226 -1.314 30.186 1.00 93.62 118 GLN A O 1
ATOM 845 N N . LEU A 1 119 ? -18.416 -2.857 28.567 1.00 94.06 119 LEU A N 1
ATOM 846 C CA . LEU A 1 119 ? -18.681 -3.973 29.479 1.00 94.06 119 LEU A CA 1
ATOM 847 C C . LEU A 1 119 ? -17.468 -4.280 30.363 1.00 94.06 119 LEU A C 1
ATOM 849 O O . LEU A 1 119 ? -17.623 -4.411 31.577 1.00 94.06 119 LEU A O 1
ATOM 853 N N . GLN A 1 120 ? -16.262 -4.324 29.789 1.00 94.69 120 GLN A N 1
ATOM 854 C CA . GLN A 1 120 ? -15.029 -4.506 30.561 1.00 94.69 120 GLN A CA 1
ATOM 855 C C . GLN A 1 120 ? -14.837 -3.404 31.608 1.00 94.69 120 GLN A C 1
ATOM 857 O O . GLN A 1 120 ? -14.469 -3.705 32.744 1.00 94.69 120 GLN A O 1
ATOM 862 N N . GLN A 1 121 ? -15.103 -2.141 31.262 1.00 93.38 121 GLN A N 1
ATOM 863 C CA . GLN A 1 121 ? -15.010 -1.027 32.211 1.00 93.38 121 GLN A CA 1
ATOM 864 C C . GLN A 1 121 ? -15.995 -1.184 33.375 1.00 93.38 121 GLN A C 1
ATOM 866 O O . GLN A 1 121 ? -15.589 -1.054 34.530 1.00 93.38 121 GLN A O 1
ATOM 871 N N . ARG A 1 122 ? -17.256 -1.538 33.094 1.00 92.69 122 ARG A N 1
ATOM 872 C CA . ARG A 1 122 ? -18.271 -1.777 34.135 1.00 92.69 122 ARG A CA 1
ATOM 873 C C . ARG A 1 122 ? -17.911 -2.948 35.044 1.00 92.69 122 ARG A C 1
ATOM 875 O O . ARG A 1 122 ? -18.041 -2.835 36.257 1.00 92.69 122 ARG A O 1
ATOM 882 N N . LEU A 1 123 ? -17.426 -4.053 34.478 1.00 92.75 123 LEU A N 1
ATOM 883 C CA . LEU A 1 123 ? -16.975 -5.203 35.267 1.00 92.75 123 LEU A CA 1
ATOM 884 C C . LEU A 1 123 ? -15.804 -4.828 36.182 1.00 92.75 123 LEU A C 1
ATOM 886 O O . LEU A 1 123 ? -15.815 -5.181 37.357 1.00 92.75 123 LEU A O 1
ATOM 890 N N . ARG A 1 124 ? -14.828 -4.059 35.681 1.00 92.56 124 ARG A N 1
ATOM 891 C CA . ARG A 1 124 ? -13.707 -3.569 36.501 1.00 92.56 124 ARG A CA 1
ATOM 892 C C . ARG A 1 124 ? -14.175 -2.673 37.649 1.00 92.56 124 ARG A C 1
ATOM 894 O O . ARG A 1 124 ? -13.673 -2.837 38.754 1.00 92.56 124 ARG A O 1
ATOM 901 N N . GLN A 1 125 ? -15.131 -1.775 37.401 1.00 88.94 125 GLN A N 1
ATOM 902 C CA . GLN A 1 125 ? -15.719 -0.910 38.433 1.00 88.94 125 GLN A CA 1
ATOM 903 C C . GLN A 1 125 ? -16.425 -1.733 39.515 1.00 88.94 125 GLN A C 1
ATOM 905 O O . GLN A 1 125 ? -16.116 -1.588 40.689 1.00 88.94 125 GLN A O 1
ATOM 910 N N . LEU A 1 126 ? -17.275 -2.686 39.125 1.00 86.06 126 LEU A N 1
ATOM 911 C CA . LEU A 1 126 ? -17.976 -3.555 40.077 1.00 86.06 126 LEU A CA 1
ATOM 912 C C . LEU A 1 126 ? -17.020 -4.435 40.895 1.00 86.06 126 LEU A C 1
ATOM 914 O O . LEU A 1 126 ? -17.249 -4.658 42.082 1.00 86.06 126 LEU A O 1
ATOM 918 N N . CYS A 1 127 ? -15.937 -4.929 40.289 1.00 83.44 127 CYS A N 1
ATOM 919 C CA . CYS A 1 127 ? -14.909 -5.675 41.014 1.00 83.44 127 CYS A CA 1
ATOM 920 C C . CYS A 1 127 ? -14.071 -4.792 41.952 1.00 83.44 127 CYS A C 1
ATOM 922 O O . CYS A 1 127 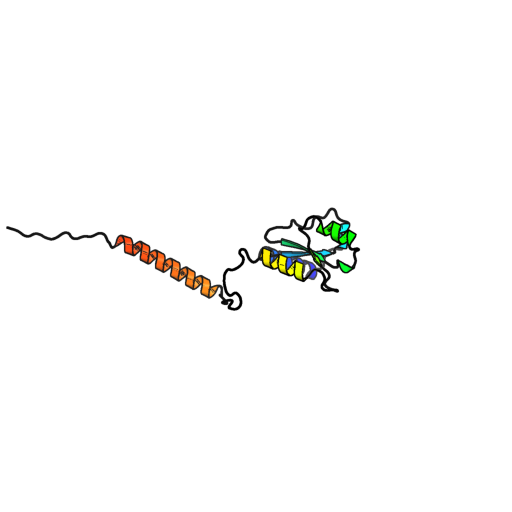? -13.571 -5.303 42.953 1.00 83.44 127 CYS A O 1
ATOM 924 N N . ALA A 1 128 ? -13.897 -3.505 41.642 1.00 77.69 128 ALA A N 1
ATOM 925 C CA . ALA A 1 128 ? -13.246 -2.549 42.534 1.00 77.69 128 ALA A CA 1
ATOM 926 C C . ALA A 1 128 ? -14.161 -2.205 43.723 1.00 77.69 128 ALA A C 1
ATOM 928 O O . ALA A 1 128 ? -13.745 -2.362 44.867 1.00 77.69 128 ALA A O 1
ATOM 929 N N . ASP A 1 129 ? -15.431 -1.887 43.462 1.00 72.56 129 ASP A N 1
ATOM 930 C CA . ASP A 1 129 ? -16.431 -1.542 44.485 1.00 72.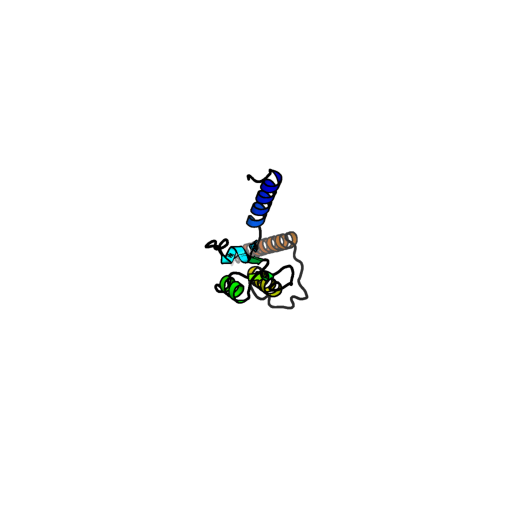56 129 ASP A CA 1
ATOM 931 C C . ASP A 1 129 ? -16.790 -2.737 45.392 1.00 72.56 129 ASP A C 1
ATOM 933 O O . ASP A 1 129 ? -17.110 -2.581 46.572 1.00 72.56 129 ASP A O 1
ATOM 937 N N . GLY A 1 130 ? -16.728 -3.961 44.860 1.00 59.22 130 GLY A N 1
ATOM 938 C CA . GLY A 1 130 ? -16.955 -5.194 45.617 1.00 59.22 130 GLY A CA 1
ATOM 939 C C . GLY A 1 130 ? -15.843 -5.531 46.616 1.00 59.22 130 GLY A C 1
ATOM 940 O O . GLY A 1 130 ? -16.111 -6.229 47.592 1.00 59.22 130 GLY A O 1
ATOM 941 N N . ARG A 1 131 ? -14.617 -5.020 46.419 1.00 55.19 131 ARG A N 1
ATOM 942 C CA . ARG A 1 131 ? -13.513 -5.177 47.386 1.00 55.19 131 ARG A CA 1
ATOM 943 C C . ARG A 1 131 ? -13.652 -4.247 48.594 1.00 55.19 131 ARG A C 1
ATOM 945 O O . ARG A 1 131 ? -13.180 -4.617 49.661 1.00 55.19 131 ARG A O 1
ATOM 952 N N . ASP A 1 132 ? -14.366 -3.128 48.461 1.00 52.72 132 ASP A N 1
ATOM 953 C CA . ASP A 1 132 ? -14.646 -2.202 49.573 1.00 52.72 132 ASP A CA 1
ATOM 954 C C . ASP A 1 132 ? -15.811 -2.654 50.469 1.00 52.72 132 ASP A C 1
ATOM 956 O O . ASP A 1 132 ? -15.938 -2.210 51.609 1.00 52.72 132 ASP A O 1
ATOM 960 N N . ARG A 1 133 ? -16.662 -3.577 49.996 1.00 52.06 133 ARG A N 1
ATOM 961 C CA . ARG A 1 133 ? -17.806 -4.092 50.775 1.00 52.06 133 ARG A CA 1
ATOM 962 C C . ARG A 1 133 ? -17.469 -5.248 51.716 1.00 52.06 133 ARG A C 1
ATOM 964 O O . ARG A 1 133 ? -18.321 -5.624 52.516 1.00 52.06 133 ARG A O 1
ATOM 971 N N . ILE A 1 134 ? -16.255 -5.796 51.658 1.00 53.88 134 ILE A N 1
ATOM 972 C CA . ILE A 1 134 ? -15.786 -6.837 52.586 1.00 53.88 134 ILE A CA 1
ATOM 973 C C . ILE A 1 134 ? -14.848 -6.200 53.619 1.00 53.88 134 ILE A C 1
ATOM 975 O O . ILE A 1 134 ? -13.665 -6.511 53.698 1.00 53.88 134 ILE A O 1
ATOM 979 N N . THR A 1 135 ? -15.382 -5.290 54.431 1.00 52.66 135 THR A N 1
ATOM 980 C CA . THR A 1 135 ? -14.862 -5.067 55.785 1.00 52.66 135 THR A CA 1
ATOM 981 C C . THR A 1 135 ? -15.843 -5.742 56.746 1.00 52.66 135 THR A C 1
ATOM 983 O O . THR A 1 135 ? -17.030 -5.415 56.723 1.00 52.66 135 THR A O 1
ATOM 986 N N . PRO A 1 136 ? -15.414 -6.736 57.545 1.00 46.25 136 PRO A N 1
ATOM 987 C CA . PRO A 1 136 ? -16.304 -7.430 58.462 1.00 46.25 136 PRO A CA 1
ATOM 988 C C . PRO A 1 136 ? -16.620 -6.499 59.634 1.00 46.25 136 PRO A C 1
ATOM 990 O O . PRO A 1 136 ? -15.929 -6.481 60.647 1.00 46.25 136 PRO A O 1
ATOM 993 N N . GLY A 1 137 ? -17.688 -5.719 59.493 1.00 48.34 137 GLY A N 1
ATOM 994 C CA . GLY A 1 137 ? -18.416 -5.150 60.619 1.00 48.34 137 GLY A CA 1
ATOM 995 C C . GLY A 1 137 ? -19.216 -6.249 61.313 1.00 48.34 137 GLY A C 1
ATOM 996 O O . GLY A 1 137 ? -20.438 -6.266 61.215 1.00 48.34 137 GLY A O 1
ATOM 997 N N . LEU A 1 138 ? -18.527 -7.184 61.974 1.00 47.62 138 LEU A N 1
ATOM 998 C CA . LEU A 1 138 ? -19.122 -8.043 62.997 1.00 47.62 138 LEU A CA 1
ATOM 999 C C . LEU A 1 138 ? -18.784 -7.420 64.358 1.00 47.62 138 LEU A C 1
ATOM 1001 O O . LEU A 1 138 ? -17.928 -7.893 65.097 1.00 47.62 138 LEU A O 1
ATOM 1005 N N . THR A 1 139 ? -19.388 -6.269 64.644 1.00 53.56 139 THR A N 1
ATOM 1006 C CA . THR A 1 139 ? -19.545 -5.822 66.028 1.00 53.56 139 THR A CA 1
ATOM 1007 C C . THR A 1 139 ? -20.741 -6.577 66.585 1.00 53.56 139 THR A C 1
ATOM 1009 O O . THR A 1 139 ? -21.879 -6.245 66.249 1.00 53.56 139 THR A O 1
ATOM 1012 N N . ASP A 1 140 ? -20.484 -7.606 67.388 1.00 48.31 140 ASP A N 1
ATOM 1013 C CA . ASP A 1 140 ? -21.524 -8.220 68.209 1.00 48.31 140 ASP A CA 1
ATOM 1014 C C . ASP A 1 140 ? -22.020 -7.197 69.248 1.00 48.31 140 ASP A C 1
ATOM 1016 O O . ASP A 1 140 ? -21.198 -6.541 69.901 1.00 48.31 140 ASP A O 1
ATOM 1020 N N . PRO A 1 141 ? -23.344 -7.025 69.410 1.00 57.00 141 PRO A N 1
ATOM 1021 C CA . PRO A 1 141 ? -23.907 -6.244 70.494 1.00 57.00 141 PRO A CA 1
ATOM 1022 C C . PRO A 1 141 ? -23.936 -7.080 71.782 1.00 57.00 141 PRO A C 1
ATOM 1024 O O . PRO A 1 141 ? -24.242 -8.268 71.777 1.00 57.00 141 PRO A O 1
ATOM 1027 N N . GLU A 1 142 ? -23.599 -6.408 72.875 1.00 56.09 142 GLU A N 1
ATOM 1028 C CA . GLU A 1 142 ? -23.796 -6.742 74.288 1.00 56.09 142 GLU A CA 1
ATOM 1029 C C . GLU A 1 142 ? -24.584 -8.020 74.663 1.00 56.09 142 GLU A C 1
ATOM 1031 O O . GLU A 1 142 ? -25.773 -8.164 74.389 1.00 56.09 142 GLU A O 1
ATOM 1036 N N . SER A 1 143 ? -23.956 -8.858 75.492 1.00 47.00 143 SER A N 1
ATOM 1037 C CA . SER A 1 143 ? -24.602 -9.604 76.583 1.00 47.00 143 SER A CA 1
ATOM 1038 C C . SER A 1 143 ? -23.497 -9.875 77.620 1.00 47.00 143 SER A C 1
ATOM 1040 O O . SER A 1 143 ? -22.492 -10.484 77.280 1.00 47.00 143 SER A O 1
ATOM 1042 N N . GLY A 1 144 ? -23.479 -9.350 78.846 1.00 45.06 144 GLY A N 1
ATOM 1043 C CA . GLY A 1 144 ? -24.591 -9.035 79.729 1.00 45.06 144 GLY A CA 1
ATOM 1044 C C . GLY A 1 144 ? -24.806 -10.171 80.733 1.00 45.06 144 GLY A C 1
ATOM 1045 O O . GLY A 1 144 ? -25.864 -10.785 80.686 1.00 45.06 144 GLY A O 1
ATOM 1046 N N . ALA A 1 145 ? -23.812 -10.458 81.588 1.00 47.50 145 ALA A N 1
ATOM 1047 C CA . ALA A 1 145 ? -23.945 -11.050 82.932 1.00 47.50 145 ALA A CA 1
ATOM 1048 C C . ALA A 1 145 ? -22.588 -11.064 83.653 1.00 47.50 145 ALA A C 1
ATOM 1050 O O . ALA A 1 145 ? -21.613 -11.565 83.049 1.00 47.50 145 ALA A O 1
#

Sequence (145 aa):
MLPTGVELAGIKRGRAAAGAADLVLELTPASDLLNSAVRGGEDTAQRLIVATKADLLQPGEIARITAGGHIIATSALTGAGIDSLAEAIIRRLVPEEAEGDLDQGVPVTSGQLQRIQQLQQRLRQLCADGRDRITPGLTDPESGA

Foldseek 3Di:
DDDDPVVVVVVVVVVVCLVVAQAAEAEDALVDLLVDPPPDDDLDLRYAYEHEPCVVDDPVSVCVSCVVVRYFYAYPVVRPRVVVVVVVVCVSNPVDPDPDDCVPPDDDDPVNVVVVVVVVVVVVVCVVVVVVPPDPPPPDDDDDD

pLDDT: mean 80.9, std 15.32, range [45.06, 97.56]